Protein AF-A0A958IWY6-F1 (afdb_monomer_lite)

Foldseek 3Di:
DDPLCVVVVLVVVCVVPVALAAPAEDEDEEQACPCLVVCCVVVLDPDDVGQEDEPAGPRHDHVRVVVRSSSCSNRVNHRYYYYYCPDDPVSNVVSVVVSVD

Structure (mmCIF, N/CA/C/O backbone):
data_AF-A0A958IWY6-F1
#
_entry.id   AF-A0A958IWY6-F1
#
loop_
_atom_site.group_PDB
_atom_site.id
_atom_site.type_symbol
_atom_site.label_atom_id
_atom_site.label_alt_id
_atom_site.label_comp_id
_atom_site.label_asym_id
_atom_site.label_entity_id
_atom_site.label_seq_id
_atom_site.pdbx_PDB_ins_code
_atom_site.Cartn_x
_atom_site.Cartn_y
_atom_site.Cartn_z
_atom_site.occupancy
_atom_site.B_iso_or_equiv
_atom_site.auth_seq_id
_atom_site.auth_comp_id
_atom_site.auth_asym_id
_atom_site.auth_atom_id
_atom_site.pdbx_PDB_model_num
ATOM 1 N N . ASN A 1 1 ? -6.521 6.033 11.917 1.00 64.69 1 ASN A N 1
ATOM 2 C CA . ASN A 1 1 ? -7.908 6.211 11.432 1.00 64.69 1 ASN A CA 1
ATOM 3 C C . ASN A 1 1 ? -8.129 7.632 10.957 1.00 64.69 1 ASN A C 1
ATOM 5 O O . ASN A 1 1 ? -8.393 8.523 11.762 1.00 64.69 1 ASN A O 1
ATOM 9 N N . SER A 1 2 ? -8.015 7.821 9.650 1.00 84.69 2 SER A N 1
ATOM 10 C CA . SER A 1 2 ? -8.323 9.054 8.928 1.00 84.69 2 SER A CA 1
ATOM 11 C C . SER A 1 2 ? -9.805 9.443 8.974 1.00 84.69 2 SER A C 1
ATOM 13 O O . SER A 1 2 ? -10.694 8.652 9.289 1.00 84.69 2 SER A O 1
ATOM 15 N N . GLU A 1 3 ? -10.105 10.680 8.581 1.00 89.31 3 GLU A N 1
ATOM 16 C CA . GLU A 1 3 ? -11.465 11.204 8.413 1.00 89.31 3 GLU A CA 1
ATOM 17 C C . GLU A 1 3 ? -12.290 10.382 7.404 1.00 89.31 3 GLU A C 1
ATOM 19 O O . GLU A 1 3 ? -13.520 10.312 7.507 1.00 89.31 3 GLU A O 1
ATOM 24 N N . GLY A 1 4 ? -11.612 9.726 6.453 1.00 89.62 4 GLY A N 1
ATOM 25 C CA . GLY A 1 4 ? -12.208 8.804 5.486 1.00 89.62 4 GLY A CA 1
ATOM 26 C C . GLY A 1 4 ? -12.829 7.563 6.134 1.00 89.62 4 GLY A C 1
ATOM 27 O O . GLY A 1 4 ? -13.886 7.104 5.697 1.00 89.62 4 GLY A O 1
ATOM 28 N N . ASP A 1 5 ? -12.223 7.058 7.209 1.00 93.50 5 ASP A N 1
ATOM 29 C CA . ASP A 1 5 ? -12.727 5.916 7.976 1.00 93.50 5 ASP A CA 1
ATOM 30 C C . ASP A 1 5 ? -14.094 6.234 8.606 1.00 93.50 5 ASP A C 1
ATOM 32 O O . ASP A 1 5 ? -15.063 5.483 8.459 1.00 93.50 5 ASP A O 1
ATOM 36 N N . ALA A 1 6 ? -14.204 7.414 9.222 1.00 92.81 6 ALA A N 1
ATOM 37 C CA . ALA A 1 6 ? -15.421 7.865 9.888 1.00 92.81 6 ALA A CA 1
ATOM 38 C C . ALA A 1 6 ? -16.544 8.224 8.901 1.00 92.81 6 ALA A C 1
ATOM 40 O O . ALA A 1 6 ? -17.704 7.865 9.121 1.00 92.81 6 ALA A O 1
ATOM 41 N N . ILE A 1 7 ? -16.238 8.923 7.798 1.00 95.69 7 ILE A N 1
ATOM 42 C CA . ILE A 1 7 ? -17.279 9.359 6.851 1.00 95.69 7 ILE A CA 1
ATOM 43 C C . ILE A 1 7 ? -17.905 8.180 6.095 1.00 95.69 7 ILE A C 1
ATOM 45 O O . ILE A 1 7 ? -19.110 8.188 5.831 1.00 95.69 7 ILE A O 1
ATOM 49 N N . HIS 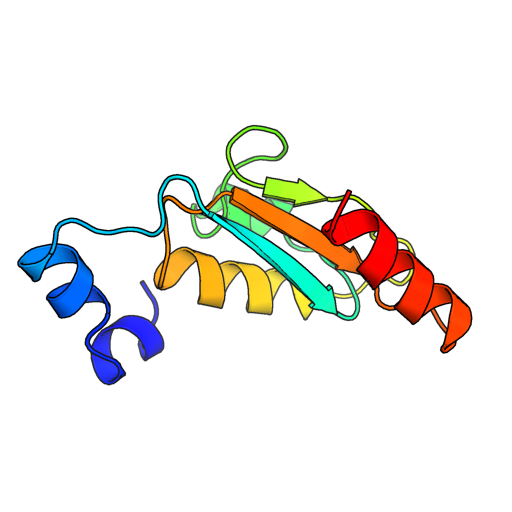A 1 8 ? -17.118 7.135 5.819 1.00 93.88 8 HIS A N 1
ATOM 50 C CA . HIS A 1 8 ? -17.606 5.876 5.252 1.00 93.88 8 HIS A CA 1
ATOM 51 C C . HIS A 1 8 ? -18.184 4.921 6.300 1.00 93.88 8 HIS A C 1
ATOM 53 O O . HIS A 1 8 ? -18.773 3.904 5.930 1.00 93.88 8 HIS A O 1
ATOM 59 N N . ARG A 1 9 ? -18.075 5.264 7.591 1.00 94.75 9 ARG A N 1
ATOM 60 C CA . ARG A 1 9 ? -18.517 4.442 8.726 1.00 94.75 9 ARG A CA 1
ATOM 61 C C . ARG A 1 9 ? -17.839 3.073 8.757 1.00 94.75 9 ARG A C 1
ATOM 63 O O . ARG A 1 9 ? -18.454 2.074 9.141 1.00 94.75 9 ARG A O 1
ATOM 70 N N . ALA A 1 10 ? -16.592 3.013 8.305 1.00 94.00 10 ALA A N 1
ATOM 71 C CA . ALA A 1 10 ? -15.820 1.782 8.304 1.00 94.00 10 ALA A CA 1
ATOM 72 C C . ALA A 1 10 ? -15.487 1.355 9.747 1.00 94.00 10 ALA A C 1
ATOM 74 O O . ALA A 1 10 ? -15.579 0.170 10.061 1.00 94.00 10 ALA A O 1
ATOM 75 N N . ASP A 1 11 ? -15.290 2.304 10.666 1.00 93.94 11 ASP A N 1
ATOM 76 C CA . ASP A 1 11 ? -15.238 2.073 12.117 1.00 93.94 11 ASP A CA 1
ATOM 77 C C . ASP A 1 11 ? -16.476 1.331 12.650 1.00 93.94 11 ASP A C 1
ATOM 79 O O . ASP A 1 11 ? -16.362 0.324 13.358 1.00 93.94 11 ASP A O 1
ATOM 83 N N . GLN A 1 12 ? -17.670 1.778 12.257 1.00 95.06 12 GLN A N 1
ATOM 84 C CA . GLN A 1 12 ? -18.929 1.155 12.656 1.00 95.06 12 GLN A CA 1
ATOM 85 C C . GLN A 1 12 ? -19.087 -0.228 12.028 1.00 95.06 12 GLN A C 1
ATOM 87 O O . GLN A 1 12 ? -19.544 -1.148 12.703 1.00 95.06 12 GLN A O 1
ATOM 92 N N . ALA A 1 13 ? -18.694 -0.399 10.763 1.00 94.12 13 ALA A N 1
ATOM 93 C CA . ALA A 1 13 ? -18.722 -1.696 10.098 1.00 94.12 13 ALA A CA 1
ATOM 94 C C . ALA A 1 13 ? -17.792 -2.700 10.797 1.00 94.12 13 ALA A C 1
ATOM 96 O O . ALA A 1 13 ? -18.222 -3.809 11.123 1.00 94.12 13 ALA A O 1
ATOM 97 N N . ARG A 1 14 ? -16.555 -2.298 11.116 1.00 95.38 14 ARG A N 1
ATOM 98 C CA . ARG A 1 14 ? -15.616 -3.131 11.879 1.00 95.38 14 ARG A CA 1
ATOM 99 C C . ARG A 1 14 ? -16.177 -3.481 13.256 1.00 95.38 14 ARG A C 1
ATOM 101 O O . ARG A 1 14 ? -16.141 -4.646 13.636 1.00 95.38 14 ARG A O 1
ATOM 108 N N . SER A 1 15 ? -16.773 -2.526 13.973 1.00 94.38 15 SER A N 1
ATOM 109 C CA . SER A 1 15 ? -17.386 -2.782 15.286 1.00 94.38 15 SER A CA 1
ATOM 110 C C . SER A 1 15 ? -18.609 -3.706 15.217 1.00 94.38 15 SER A C 1
ATOM 112 O O . SER A 1 15 ? -18.783 -4.549 16.096 1.00 94.38 15 SER A O 1
ATOM 114 N N . ALA A 1 16 ? -19.447 -3.570 14.187 1.00 96.69 16 ALA A N 1
ATOM 115 C CA . ALA A 1 16 ? -20.681 -4.338 14.042 1.00 96.69 16 ALA A CA 1
ATOM 116 C C . ALA A 1 16 ? -20.442 -5.782 13.579 1.00 96.69 16 ALA A C 1
ATOM 118 O O . ALA A 1 16 ? -21.162 -6.685 14.003 1.00 96.69 16 ALA A O 1
ATOM 119 N N . TYR A 1 17 ? -19.453 -5.997 12.708 1.00 94.44 17 TYR A N 1
ATOM 120 C CA . TYR A 1 17 ? -19.213 -7.296 12.074 1.00 94.44 17 TYR A CA 1
ATOM 121 C C . TYR A 1 17 ? -17.936 -7.991 12.552 1.00 94.44 17 TYR A C 1
ATOM 123 O O . TYR A 1 17 ? -17.762 -9.174 12.274 1.00 94.44 17 TYR A O 1
ATOM 131 N N . GLY A 1 18 ? -17.049 -7.288 13.263 1.00 91.56 18 GLY A N 1
ATOM 132 C CA . GLY A 1 18 ? -15.760 -7.821 13.708 1.00 91.56 18 GLY A CA 1
ATOM 133 C C . GLY A 1 18 ? -14.792 -8.118 12.560 1.00 91.56 18 GLY A C 1
ATOM 134 O O . GLY A 1 18 ? -13.922 -8.965 12.719 1.00 91.56 18 GLY A O 1
ATOM 135 N N . GLN A 1 19 ? -14.970 -7.476 11.401 1.00 91.38 19 GLN A N 1
ATOM 136 C CA . GLN A 1 19 ? -14.199 -7.756 10.188 1.00 91.38 19 GLN A CA 1
ATOM 137 C C . GLN A 1 19 ? -13.245 -6.608 9.865 1.00 91.38 19 GLN A C 1
ATOM 139 O O . GLN A 1 19 ? -13.692 -5.582 9.362 1.00 91.38 19 GLN A O 1
ATOM 144 N N . GLY A 1 20 ? -11.945 -6.790 10.105 1.00 93.06 20 GLY A N 1
ATOM 145 C CA . GLY A 1 20 ? -10.891 -5.843 9.716 1.00 93.06 20 GLY A CA 1
ATOM 146 C C . GLY A 1 20 ? -10.178 -6.182 8.403 1.00 93.06 20 GLY A C 1
ATOM 147 O O . GLY A 1 20 ? -9.165 -5.567 8.100 1.00 93.06 20 GLY A O 1
ATOM 148 N N . GLY A 1 21 ? -10.679 -7.150 7.625 1.00 95.25 21 GLY A N 1
ATOM 149 C CA . GLY A 1 21 ? -10.057 -7.588 6.364 1.00 95.25 21 GLY A CA 1
ATOM 150 C C . GLY A 1 21 ? -9.117 -8.793 6.490 1.00 95.25 21 GLY A C 1
ATOM 151 O O . GLY A 1 21 ? -8.497 -9.183 5.506 1.00 95.25 21 GLY A O 1
ATOM 152 N N . GLY A 1 22 ? -9.046 -9.413 7.671 1.00 96.19 22 GLY A N 1
ATOM 153 C CA . GLY A 1 22 ? -8.208 -10.586 7.918 1.00 96.19 22 GLY A CA 1
ATOM 154 C C . GLY A 1 22 ? -8.435 -11.721 6.916 1.00 96.19 22 GLY A C 1
ATOM 155 O O . GLY A 1 22 ? -9.570 -12.116 6.645 1.00 96.19 22 GLY A O 1
ATOM 156 N N . GLY A 1 23 ? -7.334 -12.261 6.388 1.00 95.19 23 GLY A N 1
ATOM 157 C CA . GLY A 1 23 ? -7.341 -13.342 5.397 1.00 95.19 23 GLY A CA 1
ATOM 158 C C . GLY A 1 23 ? -7.562 -12.889 3.951 1.00 95.19 23 GLY A C 1
ATOM 159 O O . GLY A 1 23 ? -7.701 -13.744 3.079 1.00 95.19 23 GLY A O 1
ATOM 160 N N . ILE A 1 24 ? -7.603 -11.578 3.698 1.00 96.12 24 ILE A N 1
ATOM 161 C CA . ILE A 1 24 ? -7.633 -10.990 2.359 1.00 96.12 24 ILE A CA 1
ATOM 162 C C . ILE A 1 24 ? -6.330 -10.230 2.124 1.00 96.12 24 ILE A C 1
ATOM 164 O O . ILE A 1 24 ? -5.935 -9.406 2.950 1.00 96.12 24 ILE A O 1
ATOM 168 N N . ASP A 1 25 ? -5.713 -10.479 0.972 1.00 97.06 25 ASP A N 1
ATOM 169 C CA . ASP A 1 25 ? -4.569 -9.713 0.490 1.00 97.06 25 ASP A CA 1
ATOM 170 C C . ASP A 1 25 ? -5.046 -8.602 -0.456 1.00 97.06 25 ASP A C 1
ATOM 172 O O . ASP A 1 25 ? -5.883 -8.822 -1.337 1.00 97.06 25 ASP A O 1
ATOM 176 N N . LEU A 1 26 ? -4.529 -7.391 -0.259 1.00 97.75 26 LEU A N 1
ATOM 177 C CA . LEU A 1 26 ? -4.844 -6.200 -1.040 1.00 97.75 26 LEU A CA 1
ATOM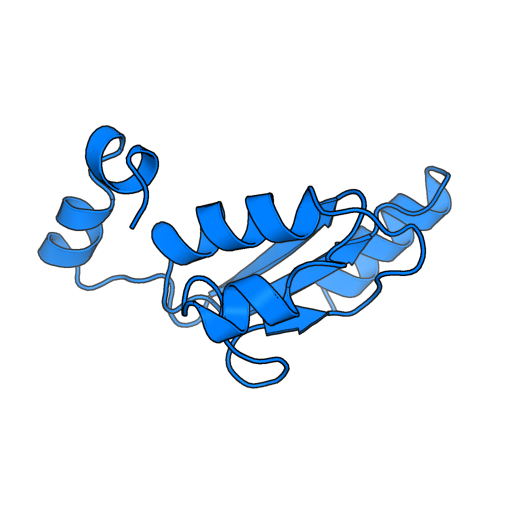 178 C C . LEU A 1 26 ? -3.572 -5.683 -1.714 1.00 97.75 26 LEU A C 1
ATOM 180 O O . LEU A 1 26 ? -2.634 -5.242 -1.051 1.00 97.75 26 LEU A O 1
ATOM 184 N N . GLY A 1 27 ? -3.564 -5.730 -3.046 1.00 98.12 27 GLY A N 1
ATOM 185 C CA . GLY A 1 27 ? -2.487 -5.205 -3.881 1.00 98.12 27 GLY A CA 1
ATOM 186 C C . GLY A 1 27 ? -2.723 -3.755 -4.298 1.00 98.12 27 GLY A C 1
ATOM 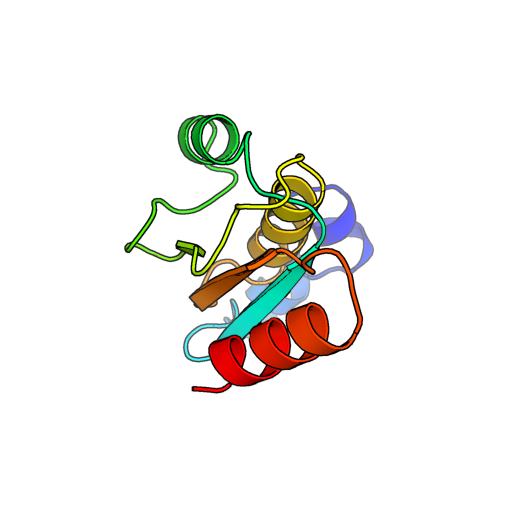187 O O . GLY A 1 27 ? -3.781 -3.419 -4.832 1.00 98.12 27 GLY A O 1
ATOM 188 N N . ILE A 1 28 ? -1.723 -2.905 -4.082 1.00 98.50 28 ILE A N 1
ATOM 189 C CA . ILE A 1 28 ? -1.708 -1.492 -4.453 1.00 98.50 28 ILE A CA 1
ATOM 190 C C . ILE A 1 28 ? -0.665 -1.299 -5.560 1.00 98.50 28 ILE A C 1
ATOM 192 O O . ILE A 1 28 ? 0.487 -1.711 -5.413 1.00 98.50 28 ILE A O 1
ATOM 196 N N . ILE A 1 29 ? -1.068 -0.641 -6.652 1.00 98.56 29 ILE A N 1
ATOM 197 C CA . ILE A 1 29 ? -0.168 -0.201 -7.724 1.00 98.56 29 ILE A CA 1
ATOM 198 C C . ILE A 1 29 ? -0.220 1.322 -7.819 1.00 98.56 29 ILE A C 1
ATOM 200 O O . ILE A 1 29 ? -1.294 1.876 -8.047 1.00 98.56 29 ILE A O 1
ATOM 204 N N . SER A 1 30 ? 0.923 1.988 -7.650 1.00 98.44 30 SER A N 1
ATOM 205 C CA . SER A 1 30 ? 1.049 3.452 -7.759 1.00 98.44 30 SER A CA 1
ATOM 206 C C . SER A 1 30 ? 2.486 3.865 -8.120 1.00 98.44 30 SER A C 1
ATOM 208 O O . SER A 1 30 ? 3.206 3.059 -8.705 1.00 98.44 30 SER A O 1
ATOM 210 N N . ASP A 1 31 ? 2.922 5.093 -7.830 1.00 98.06 31 ASP A N 1
ATOM 211 C CA . ASP A 1 31 ? 4.275 5.566 -8.155 1.00 98.06 31 ASP A CA 1
ATOM 212 C C . ASP A 1 31 ? 5.376 4.957 -7.261 1.00 98.06 31 ASP A C 1
ATOM 214 O O . ASP A 1 31 ? 6.317 4.342 -7.764 1.00 98.06 31 ASP A O 1
ATOM 218 N N . GLY A 1 32 ? 5.237 5.039 -5.941 1.00 98.56 32 GLY A N 1
ATOM 219 C CA . GLY A 1 32 ? 6.241 4.593 -4.993 1.00 98.56 32 GLY A CA 1
ATOM 220 C C . GLY A 1 32 ? 5.817 4.687 -3.531 1.00 98.56 32 GLY A C 1
ATOM 221 O O . GLY A 1 32 ? 4.736 5.153 -3.176 1.00 98.56 32 GLY A O 1
ATOM 222 N N . VAL A 1 33 ? 6.702 4.191 -2.674 1.00 98.75 33 VAL A N 1
ATOM 223 C CA . VAL A 1 33 ? 6.525 4.058 -1.227 1.00 98.75 33 VAL A CA 1
ATOM 224 C C . VAL A 1 33 ? 7.748 4.578 -0.458 1.00 98.75 33 VAL A C 1
ATOM 226 O O . VAL A 1 33 ? 8.187 3.962 0.518 1.00 98.75 33 VAL A O 1
ATOM 229 N N . ASP A 1 34 ? 8.364 5.669 -0.914 1.00 98.62 34 ASP A N 1
ATOM 230 C CA . ASP A 1 34 ? 9.641 6.169 -0.381 1.00 98.62 34 ASP A CA 1
ATOM 231 C C . ASP A 1 34 ? 9.534 6.606 1.088 1.00 98.62 34 ASP A C 1
ATOM 233 O O . ASP A 1 34 ? 10.450 6.363 1.880 1.00 98.62 34 ASP A O 1
ATOM 237 N N . ASN A 1 35 ? 8.389 7.154 1.495 1.00 98.06 35 ASN A N 1
ATOM 238 C CA . ASN A 1 35 ? 8.130 7.587 2.865 1.00 98.06 35 ASN A CA 1
ATOM 239 C C . ASN A 1 35 ? 7.489 6.515 3.776 1.00 98.06 35 ASN A C 1
ATOM 241 O O . ASN A 1 35 ? 7.138 6.815 4.920 1.00 98.06 35 ASN A O 1
ATOM 245 N N . ARG A 1 36 ? 7.375 5.248 3.339 1.00 98.31 36 ARG A N 1
ATOM 246 C CA . ARG A 1 36 ? 6.749 4.177 4.150 1.00 98.31 36 ARG A CA 1
ATOM 247 C C . ARG A 1 36 ? 7.400 3.968 5.514 1.00 98.31 36 ARG A C 1
ATOM 249 O O . ARG A 1 36 ? 6.720 3.616 6.467 1.00 98.31 36 ARG A O 1
ATOM 256 N N . ALA A 1 37 ? 8.705 4.213 5.630 1.00 98.38 37 ALA A N 1
ATOM 257 C CA . ALA A 1 37 ? 9.412 4.072 6.900 1.00 98.38 37 ALA A CA 1
ATOM 258 C C . ALA A 1 37 ? 8.915 5.085 7.948 1.00 98.38 37 ALA A C 1
ATOM 260 O O . ALA A 1 37 ? 8.839 4.761 9.132 1.00 98.38 37 ALA A O 1
ATOM 261 N N . SER A 1 38 ? 8.546 6.297 7.521 1.00 98.50 38 SER A N 1
ATOM 262 C CA . SER A 1 38 ? 7.954 7.305 8.406 1.00 98.50 38 SER A CA 1
ATOM 263 C C . SER A 1 38 ? 6.543 6.904 8.829 1.00 98.50 38 SER A C 1
ATOM 265 O O . SER A 1 38 ? 6.243 6.978 10.016 1.00 98.50 38 SER A O 1
ATOM 267 N N . ALA A 1 39 ? 5.728 6.416 7.889 1.00 98.38 39 ALA A N 1
ATOM 268 C CA . ALA A 1 39 ? 4.386 5.894 8.159 1.00 98.38 39 ALA A CA 1
ATOM 269 C C . ALA A 1 39 ? 4.417 4.697 9.128 1.00 98.38 39 ALA A C 1
ATOM 271 O O . ALA A 1 39 ? 3.613 4.578 10.048 1.00 98.38 39 ALA A O 1
ATOM 272 N N . GLN A 1 40 ? 5.416 3.825 8.989 1.00 98.50 40 GLN A N 1
ATOM 273 C CA . GLN A 1 40 ? 5.664 2.729 9.927 1.00 98.50 40 GLN A CA 1
ATOM 274 C C . GLN A 1 40 ? 6.074 3.238 11.312 1.00 98.50 40 GLN A C 1
ATOM 276 O O . GLN A 1 40 ? 5.645 2.696 12.329 1.00 98.50 40 GLN A O 1
ATOM 281 N N . ALA A 1 41 ? 6.889 4.293 11.374 1.00 98.19 41 ALA A N 1
ATOM 282 C CA . ALA A 1 41 ? 7.325 4.882 12.636 1.00 98.19 41 ALA A CA 1
ATOM 283 C C . ALA A 1 41 ? 6.192 5.610 13.383 1.00 98.19 41 ALA A C 1
ATOM 285 O O . ALA A 1 41 ? 6.207 5.630 14.616 1.00 98.19 41 ALA A O 1
ATOM 286 N N . SER A 1 42 ? 5.223 6.195 12.671 1.00 96.81 42 SER A N 1
ATOM 287 C CA . SER A 1 42 ? 4.012 6.782 13.264 1.00 96.81 42 SER A CA 1
ATOM 288 C C . SER A 1 42 ? 2.939 5.744 13.603 1.00 96.81 42 SER A C 1
ATOM 290 O O . SER A 1 42 ? 2.065 6.033 14.420 1.00 96.81 42 SER A O 1
ATOM 292 N N . GLY A 1 43 ? 3.042 4.532 13.050 1.00 95.56 43 GLY A N 1
ATOM 293 C CA . GLY A 1 43 ? 2.070 3.454 13.230 1.00 95.56 43 GLY A CA 1
ATOM 294 C C . GLY A 1 43 ? 0.908 3.495 12.236 1.00 95.56 43 GLY A C 1
ATOM 295 O O . GLY A 1 43 ? -0.073 2.786 12.441 1.00 95.56 43 GLY A O 1
ATOM 296 N N . ASP A 1 44 ? 1.020 4.296 11.175 1.00 97.06 44 ASP A N 1
ATOM 297 C CA . ASP A 1 44 ? 0.030 4.392 10.097 1.00 97.06 44 ASP A CA 1
ATOM 298 C C . ASP A 1 44 ? 0.163 3.243 9.084 1.00 97.06 44 ASP A C 1
ATOM 300 O O . ASP A 1 44 ? -0.779 2.950 8.350 1.00 97.06 44 ASP A O 1
ATOM 304 N N . LEU A 1 45 ? 1.312 2.553 9.066 1.00 98.19 45 LEU A N 1
ATOM 305 C CA . LEU A 1 45 ? 1.521 1.326 8.297 1.00 98.19 45 LEU A CA 1
ATOM 306 C C . LEU A 1 45 ? 2.199 0.221 9.117 1.00 98.19 45 LEU A C 1
ATOM 308 O O . LEU A 1 45 ? 3.041 0.503 9.974 1.00 98.19 45 LEU A O 1
ATOM 312 N N . PRO A 1 46 ? 1.910 -1.059 8.817 1.00 97.94 46 PRO A N 1
ATOM 313 C CA . PRO A 1 46 ? 2.639 -2.178 9.394 1.00 97.94 46 PRO A CA 1
ATOM 314 C C . PRO A 1 46 ? 4.068 -2.261 8.841 1.00 97.94 46 PRO A C 1
ATOM 316 O O . PRO A 1 46 ? 4.367 -1.818 7.728 1.00 97.94 46 PRO A O 1
ATOM 319 N N . ALA A 1 47 ? 4.960 -2.872 9.620 1.00 98.06 47 ALA A N 1
ATOM 320 C CA . ALA A 1 47 ? 6.337 -3.107 9.201 1.00 98.06 47 ALA A CA 1
ATOM 321 C C . ALA A 1 47 ? 6.419 -4.091 8.018 1.00 98.06 47 ALA A C 1
ATOM 323 O O . ALA A 1 47 ? 5.586 -4.993 7.872 1.00 98.06 47 ALA A O 1
ATOM 324 N N . ASP A 1 48 ? 7.473 -3.949 7.214 1.00 97.62 48 ASP A N 1
ATOM 325 C CA . ASP A 1 48 ? 7.764 -4.858 6.105 1.00 97.62 48 ASP A CA 1
ATOM 326 C C . ASP A 1 48 ? 7.891 -6.310 6.620 1.00 97.62 48 ASP A C 1
ATOM 328 O O . ASP A 1 48 ? 8.597 -6.592 7.591 1.00 97.62 48 ASP A O 1
ATOM 332 N N . GLY A 1 49 ? 7.179 -7.243 5.984 1.00 96.06 49 GLY A N 1
ATOM 333 C CA . GLY A 1 49 ? 7.095 -8.651 6.390 1.00 96.06 49 GLY A CA 1
ATOM 334 C C . GLY A 1 49 ? 6.176 -8.933 7.588 1.00 96.06 49 GLY A C 1
ATOM 335 O O . GLY A 1 49 ? 6.016 -10.092 7.965 1.00 96.06 49 GLY A O 1
ATOM 336 N N . ALA A 1 50 ? 5.555 -7.905 8.173 1.00 95.25 50 ALA A N 1
ATOM 337 C CA . ALA A 1 50 ? 4.636 -8.008 9.308 1.00 95.25 50 ALA A CA 1
ATOM 338 C C . ALA A 1 50 ? 3.279 -7.334 9.022 1.00 95.25 50 ALA A C 1
ATOM 340 O O . ALA A 1 50 ? 2.674 -6.744 9.914 1.00 95.25 50 ALA A O 1
ATOM 341 N N . GLY A 1 51 ? 2.821 -7.413 7.770 1.00 96.50 51 GLY A N 1
ATOM 342 C CA . GLY A 1 51 ? 1.547 -6.853 7.302 1.00 96.50 51 GLY A CA 1
ATOM 343 C C . GLY A 1 51 ? 1.671 -6.059 6.002 1.00 96.50 51 GLY A C 1
ATOM 344 O O . GLY A 1 51 ? 0.683 -5.924 5.291 1.00 96.50 51 GLY A O 1
ATOM 345 N N . LEU A 1 52 ? 2.879 -5.600 5.655 1.00 98.50 52 LEU A N 1
ATOM 346 C CA . LEU A 1 52 ? 3.193 -4.990 4.361 1.00 98.50 52 LEU A CA 1
ATOM 347 C C . LEU A 1 52 ? 4.273 -5.793 3.632 1.00 98.50 52 LEU A C 1
ATOM 349 O O . LEU A 1 52 ? 5.293 -6.153 4.216 1.00 98.50 52 LEU A O 1
ATOM 353 N N . THR A 1 53 ? 4.076 -6.029 2.340 1.00 98.56 53 THR A N 1
ATOM 354 C CA . THR A 1 53 ? 5.079 -6.595 1.437 1.00 98.56 53 THR A CA 1
ATOM 355 C C . THR A 1 53 ? 5.262 -5.677 0.232 1.00 98.56 53 THR A C 1
ATOM 357 O O . THR A 1 53 ? 4.345 -5.466 -0.557 1.00 98.56 53 THR A O 1
ATOM 360 N N . VAL A 1 54 ? 6.466 -5.130 0.064 1.00 98.31 54 VAL A N 1
ATOM 361 C CA . VAL A 1 54 ? 6.817 -4.284 -1.086 1.00 98.31 54 VAL A CA 1
ATOM 362 C C . VAL A 1 54 ? 7.536 -5.137 -2.126 1.00 98.31 54 VAL A C 1
ATOM 364 O O . VAL A 1 54 ? 8.671 -5.556 -1.911 1.00 98.31 54 VAL A O 1
ATOM 367 N N . LEU A 1 55 ? 6.874 -5.392 -3.253 1.00 98.31 55 LEU A N 1
ATOM 368 C CA . LEU A 1 55 ? 7.419 -6.177 -4.362 1.00 98.31 55 LEU A CA 1
ATOM 369 C C . LEU A 1 55 ? 8.327 -5.336 -5.266 1.00 98.31 55 LEU A C 1
ATOM 371 O O . LEU A 1 55 ? 9.333 -5.835 -5.766 1.00 98.31 55 LEU A O 1
ATOM 375 N N . SER A 1 56 ? 7.990 -4.059 -5.463 1.00 98.31 56 SER A N 1
ATOM 376 C CA . SER A 1 56 ? 8.796 -3.117 -6.242 1.00 98.31 56 SER A CA 1
ATOM 377 C C . SER A 1 56 ? 8.568 -1.676 -5.787 1.00 98.31 56 SER A C 1
ATOM 379 O O . SER A 1 56 ? 7.458 -1.316 -5.405 1.00 98.31 56 SER A O 1
ATOM 381 N N . ASN A 1 57 ? 9.630 -0.871 -5.830 1.00 98.25 57 ASN A N 1
ATOM 382 C CA . ASN A 1 57 ? 9.623 0.575 -5.581 1.00 98.25 57 ASN A CA 1
ATOM 383 C C . ASN A 1 57 ? 10.708 1.263 -6.434 1.00 98.25 57 ASN A C 1
ATOM 385 O O . ASN A 1 57 ? 11.548 2.006 -5.931 1.00 98.25 57 ASN A O 1
ATOM 389 N N . ALA A 1 58 ? 10.793 0.892 -7.710 1.00 97.88 58 ALA A N 1
ATOM 390 C CA . ALA A 1 58 ? 11.851 1.333 -8.613 1.00 97.88 58 ALA A CA 1
ATOM 391 C C . ALA A 1 58 ? 11.551 2.694 -9.255 1.00 97.88 58 ALA A C 1
ATOM 393 O O . ALA A 1 58 ? 12.483 3.438 -9.559 1.00 97.88 58 ALA A O 1
ATOM 394 N N . LEU A 1 59 ? 10.269 3.007 -9.476 1.00 97.31 59 LEU A N 1
ATOM 395 C CA . LEU A 1 59 ? 9.832 4.309 -9.983 1.00 97.31 59 LEU A CA 1
ATOM 396 C C . LEU A 1 59 ? 10.006 5.411 -8.921 1.00 97.31 59 LEU A C 1
ATOM 398 O O . LEU A 1 59 ? 10.528 6.477 -9.249 1.00 97.31 59 LEU A O 1
ATOM 402 N N . GLY A 1 60 ? 9.664 5.109 -7.665 1.00 94.69 60 GLY A N 1
ATOM 403 C CA . GLY A 1 60 ? 9.787 6.026 -6.528 1.00 94.69 60 GLY A CA 1
ATOM 404 C C . GLY A 1 60 ? 8.637 7.031 -6.446 1.00 94.69 60 GLY A C 1
ATOM 405 O O . GLY A 1 60 ? 7.798 7.110 -7.342 1.00 94.69 60 GLY A O 1
ATOM 406 N N . GLY A 1 61 ? 8.596 7.790 -5.354 1.00 98.12 61 GLY A N 1
ATOM 407 C CA . GLY A 1 61 ? 7.456 8.628 -4.981 1.00 98.12 61 GLY A CA 1
ATOM 408 C C . GLY A 1 61 ? 6.762 8.144 -3.710 1.00 98.12 61 GLY A C 1
ATOM 409 O O . GLY A 1 61 ? 7.228 7.218 -3.046 1.00 98.12 61 GLY A O 1
ATOM 410 N N . ASP A 1 62 ? 5.658 8.803 -3.365 1.00 98.06 62 ASP A N 1
ATOM 411 C CA . ASP A 1 62 ? 4.978 8.637 -2.074 1.00 98.06 62 ASP A CA 1
ATOM 412 C C . ASP A 1 62 ? 3.469 8.378 -2.196 1.00 98.06 62 ASP A C 1
ATOM 414 O O . ASP A 1 62 ? 2.813 8.138 -1.178 1.00 98.06 62 ASP A O 1
ATOM 418 N N . GLU A 1 63 ? 2.895 8.402 -3.405 1.00 98.44 63 GLU A N 1
ATOM 419 C CA . GLU A 1 63 ? 1.458 8.177 -3.599 1.00 98.44 63 GLU A CA 1
ATOM 420 C C . GLU A 1 63 ? 1.071 6.763 -3.155 1.00 98.44 63 GLU A C 1
ATOM 422 O O . GLU A 1 63 ? 0.033 6.571 -2.522 1.00 98.44 63 GLU A O 1
ATOM 427 N N . GLY A 1 64 ? 1.939 5.778 -3.388 1.00 98.62 64 GLY A N 1
ATOM 428 C CA . GLY A 1 64 ? 1.771 4.421 -2.875 1.00 98.62 64 GLY A CA 1
ATOM 429 C C . GLY A 1 64 ? 1.738 4.348 -1.349 1.00 98.62 64 GLY A C 1
ATOM 430 O O . GLY A 1 64 ? 0.905 3.622 -0.810 1.00 98.62 64 GLY A O 1
ATOM 431 N N . THR A 1 65 ? 2.572 5.124 -0.643 1.00 98.69 65 THR A N 1
ATOM 432 C CA . THR A 1 65 ? 2.522 5.200 0.833 1.00 98.69 65 THR A CA 1
ATOM 433 C C . THR A 1 65 ? 1.160 5.723 1.284 1.00 98.69 65 THR A C 1
ATOM 435 O O . THR A 1 65 ? 0.495 5.079 2.089 1.00 98.69 65 THR A O 1
ATOM 438 N N . ALA A 1 66 ? 0.703 6.835 0.703 1.00 98.12 66 ALA A N 1
ATOM 439 C CA . ALA A 1 66 ? -0.583 7.436 1.052 1.00 98.12 66 ALA A CA 1
ATOM 440 C C . ALA A 1 66 ? -1.769 6.504 0.738 1.00 98.12 66 ALA A C 1
ATOM 442 O O . ALA A 1 66 ? -2.715 6.394 1.518 1.00 98.12 66 ALA A O 1
ATOM 443 N N . MET A 1 67 ? -1.726 5.794 -0.392 1.00 98.38 67 MET A N 1
ATOM 444 C CA . MET A 1 67 ? -2.752 4.810 -0.743 1.00 98.38 67 MET A CA 1
ATOM 445 C C . MET A 1 67 ? -2.770 3.623 0.224 1.00 98.38 67 MET A C 1
ATOM 447 O O . MET A 1 67 ? -3.851 3.173 0.605 1.00 98.38 67 MET A O 1
ATOM 451 N N . LEU A 1 68 ? -1.600 3.125 0.634 1.00 98.56 68 LEU A N 1
ATOM 452 C CA . LEU A 1 68 ? -1.500 2.061 1.632 1.00 98.56 68 LEU A CA 1
ATOM 453 C C . LEU A 1 68 ? -2.102 2.497 2.973 1.00 98.56 68 LEU A C 1
ATOM 455 O O . LEU A 1 68 ? -2.843 1.716 3.561 1.00 98.56 68 LEU A O 1
ATOM 459 N N . GLU A 1 69 ? -1.835 3.723 3.433 1.00 98.00 69 GLU A N 1
ATOM 460 C CA . GLU A 1 69 ? -2.383 4.256 4.693 1.00 98.00 69 GLU A CA 1
ATOM 461 C C . GLU A 1 69 ? -3.916 4.301 4.657 1.00 98.00 69 GLU A C 1
ATOM 463 O O . GLU A 1 69 ? -4.575 3.826 5.583 1.00 98.00 69 GLU A O 1
ATOM 468 N N . ILE A 1 70 ? -4.501 4.780 3.549 1.00 97.00 70 ILE A N 1
ATOM 469 C CA . ILE A 1 70 ? -5.960 4.787 3.354 1.00 97.00 70 ILE A CA 1
ATOM 470 C C . ILE A 1 70 ? -6.519 3.365 3.455 1.00 97.00 70 ILE A C 1
ATOM 472 O O . ILE A 1 70 ? -7.521 3.134 4.131 1.00 97.00 70 ILE A O 1
ATOM 476 N N . VAL A 1 71 ? -5.898 2.399 2.776 1.00 97.12 71 VAL A N 1
ATOM 477 C CA . VAL A 1 71 ? -6.367 1.009 2.808 1.00 97.12 71 VAL A CA 1
ATOM 478 C C . VAL A 1 71 ? -6.216 0.414 4.209 1.00 97.12 71 VAL A C 1
ATOM 480 O O . VAL A 1 71 ? -7.150 -0.232 4.682 1.00 97.12 71 VAL A O 1
ATOM 483 N N . HIS A 1 72 ? -5.096 0.664 4.889 1.00 97.31 72 HIS A N 1
ATOM 484 C CA . HIS A 1 72 ? -4.829 0.151 6.232 1.00 97.31 72 HIS A CA 1
ATOM 485 C C . HIS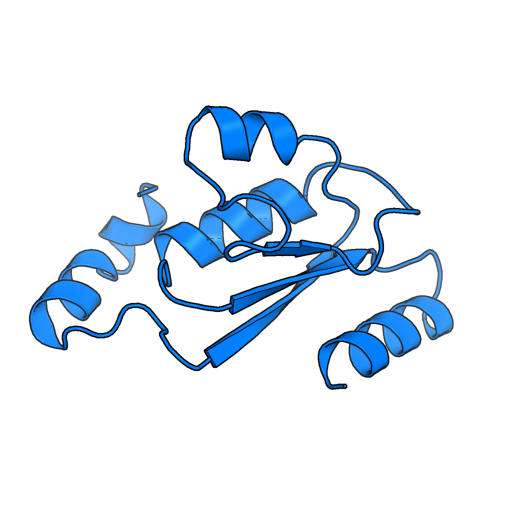 A 1 72 ? -5.810 0.702 7.272 1.00 97.31 72 HIS A C 1
ATOM 487 O O . HIS A 1 72 ? -6.340 -0.056 8.081 1.00 97.31 72 HIS A O 1
ATOM 493 N N . ASP A 1 73 ? -6.133 1.994 7.204 1.00 96.12 73 ASP A N 1
ATOM 494 C CA . ASP A 1 73 ? -7.139 2.617 8.067 1.00 96.12 73 ASP A CA 1
ATOM 495 C C . ASP A 1 73 ? -8.511 1.933 7.958 1.00 96.12 73 ASP A C 1
ATOM 497 O O . ASP A 1 73 ? -9.243 1.803 8.945 1.00 96.12 73 ASP A O 1
ATOM 501 N N . LEU A 1 74 ? -8.879 1.507 6.746 1.00 95.25 74 LEU A N 1
ATOM 502 C CA . LEU A 1 74 ? -10.169 0.882 6.467 1.00 95.25 74 LEU A CA 1
ATOM 503 C C . LEU A 1 74 ? -10.161 -0.619 6.795 1.00 95.25 74 LEU A C 1
ATOM 505 O O . LEU A 1 74 ? -11.134 -1.124 7.366 1.00 95.25 74 LEU A O 1
ATOM 509 N N . ALA A 1 75 ? -9.079 -1.315 6.451 1.00 96.19 75 ALA A N 1
ATOM 510 C CA . ALA A 1 75 ? -8.903 -2.758 6.576 1.00 96.19 75 ALA A CA 1
ATOM 511 C C . ALA A 1 75 ? -7.578 -3.089 7.299 1.00 96.19 75 ALA A C 1
ATOM 513 O O . ALA A 1 75 ? -6.625 -3.556 6.670 1.00 96.19 75 ALA A O 1
ATOM 514 N N . PRO A 1 76 ? -7.505 -2.861 8.623 1.00 96.25 76 PRO A N 1
ATOM 515 C CA . PRO A 1 76 ? -6.252 -2.943 9.376 1.00 96.25 76 PRO A CA 1
ATOM 516 C C . PRO A 1 76 ? -5.678 -4.360 9.500 1.00 96.25 76 PRO A C 1
ATOM 518 O O . PRO A 1 76 ? -4.486 -4.509 9.751 1.00 96.25 76 PRO A O 1
ATOM 521 N N . ASP A 1 77 ? -6.501 -5.394 9.305 1.00 96.81 77 ASP A N 1
ATOM 522 C CA . ASP A 1 77 ? -6.085 -6.796 9.416 1.00 96.81 77 ASP A CA 1
ATOM 523 C C . ASP A 1 77 ? -5.768 -7.433 8.047 1.00 96.81 77 ASP A C 1
ATOM 525 O O . ASP A 1 77 ? -5.447 -8.622 7.985 1.00 96.81 77 ASP A O 1
ATOM 529 N N . ALA A 1 78 ? -5.902 -6.686 6.944 1.00 97.88 78 ALA A N 1
ATOM 530 C CA . ALA A 1 78 ? -5.598 -7.178 5.601 1.00 97.88 78 ALA A CA 1
ATOM 531 C C . ALA A 1 78 ? -4.084 -7.315 5.369 1.00 97.88 78 ALA A C 1
ATOM 533 O O . ALA A 1 78 ? -3.285 -6.536 5.893 1.00 97.88 78 ALA A O 1
ATOM 534 N N . GLY A 1 79 ? -3.687 -8.278 4.535 1.00 98.12 79 GLY A N 1
ATOM 535 C CA . GLY A 1 79 ? -2.321 -8.353 4.021 1.00 98.12 79 GLY A CA 1
ATOM 536 C C . GLY A 1 79 ? -2.118 -7.289 2.948 1.00 98.12 79 GLY A C 1
ATOM 537 O O . GLY A 1 79 ? -2.824 -7.286 1.944 1.00 98.12 79 GLY A O 1
ATOM 538 N N . LEU A 1 80 ? -1.181 -6.363 3.140 1.00 98.62 80 LEU A N 1
ATOM 539 C CA . LEU A 1 80 ? -0.930 -5.291 2.179 1.00 98.62 80 LEU A CA 1
ATOM 540 C C . LEU A 1 80 ? 0.249 -5.633 1.278 1.00 98.62 80 LEU A C 1
ATOM 542 O O . LEU A 1 80 ? 1.322 -6.018 1.747 1.00 98.62 80 LEU A O 1
ATOM 546 N N . PHE A 1 81 ? 0.066 -5.424 -0.021 1.00 98.69 81 PHE A N 1
ATOM 547 C CA . PHE A 1 81 ? 1.103 -5.604 -1.026 1.00 98.69 81 PHE A CA 1
ATOM 548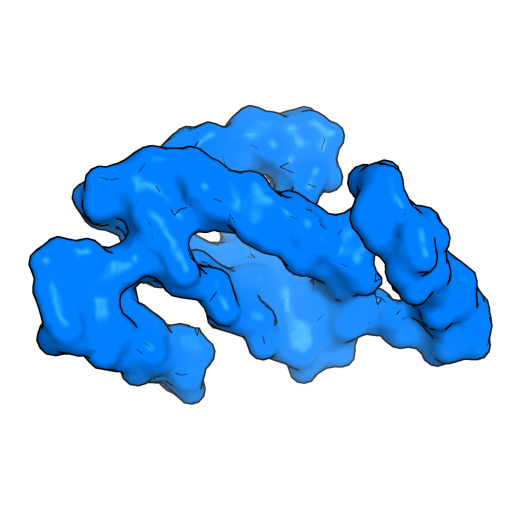 C C . PHE A 1 81 ? 1.231 -4.348 -1.876 1.00 98.69 81 PHE A C 1
ATOM 550 O O . PHE A 1 81 ? 0.231 -3.756 -2.273 1.00 98.69 81 PHE A O 1
ATOM 557 N N . PHE A 1 82 ? 2.461 -3.951 -2.190 1.00 98.75 82 PHE A N 1
ATOM 558 C CA . PHE A 1 82 ? 2.727 -2.818 -3.071 1.00 98.75 82 PHE A CA 1
ATOM 559 C C . PHE A 1 82 ? 3.633 -3.203 -4.233 1.00 98.75 82 PHE A C 1
ATOM 561 O O . PHE A 1 82 ? 4.609 -3.939 -4.062 1.00 98.75 82 PHE A O 1
ATOM 568 N N . HIS A 1 83 ? 3.349 -2.634 -5.399 1.00 98.75 83 HIS A N 1
ATOM 569 C CA . HIS A 1 83 ? 4.233 -2.650 -6.553 1.00 98.75 83 HIS A CA 1
ATOM 570 C C . HIS A 1 83 ? 4.145 -1.302 -7.278 1.00 98.75 83 HIS A C 1
ATOM 572 O O . HIS A 1 83 ? 3.048 -0.808 -7.516 1.00 98.75 83 HIS A O 1
ATOM 578 N N . ASP A 1 84 ? 5.265 -0.702 -7.682 1.00 98.50 84 ASP A N 1
ATOM 579 C CA . ASP A 1 84 ? 5.186 0.494 -8.527 1.00 98.50 84 ASP A CA 1
ATOM 580 C C . ASP A 1 84 ? 4.618 0.189 -9.927 1.00 98.50 84 ASP A C 1
ATOM 582 O O . ASP A 1 84 ? 4.728 -0.924 -10.442 1.00 98.50 84 ASP A O 1
ATOM 586 N N . ALA A 1 85 ? 4.006 1.178 -10.572 1.00 98.25 85 ALA A N 1
ATOM 587 C CA . ALA A 1 85 ? 3.361 1.032 -11.877 1.00 98.25 85 ALA A CA 1
ATOM 588 C C . ALA A 1 85 ? 4.350 0.803 -13.037 1.00 98.25 85 ALA A C 1
ATOM 590 O O . ALA A 1 85 ? 3.939 0.461 -14.153 1.00 98.25 85 ALA A O 1
ATOM 591 N N . GLY A 1 86 ? 5.647 1.021 -12.806 1.00 97.38 86 GLY A N 1
ATOM 592 C CA . GLY A 1 86 ? 6.647 1.145 -13.853 1.00 97.38 86 GLY A CA 1
ATOM 593 C C . GLY A 1 86 ? 6.359 2.297 -14.824 1.00 97.38 86 GLY A C 1
ATOM 594 O O . GLY A 1 86 ? 5.548 3.186 -14.581 1.00 97.38 86 GLY A O 1
ATOM 595 N N . THR A 1 87 ? 7.056 2.307 -15.961 1.00 97.12 87 THR A N 1
ATOM 596 C CA . THR A 1 87 ? 7.044 3.447 -16.904 1.00 97.12 87 THR A CA 1
ATOM 597 C C . THR A 1 87 ? 6.267 3.189 -18.194 1.00 97.12 87 THR A C 1
ATOM 599 O O . THR A 1 87 ? 6.242 4.035 -19.088 1.00 97.12 87 THR A O 1
ATOM 602 N N . ASN A 1 88 ? 5.661 2.009 -18.342 1.00 97.56 88 ASN A N 1
ATOM 603 C CA . ASN A 1 88 ? 4.902 1.628 -19.530 1.00 97.56 88 ASN A CA 1
ATOM 604 C C . ASN A 1 88 ? 3.881 0.522 -19.216 1.00 97.56 88 ASN A C 1
ATOM 606 O O . ASN A 1 88 ? 3.910 -0.089 -18.152 1.00 97.56 88 ASN A O 1
ATOM 610 N N . ILE A 1 89 ? 3.006 0.233 -20.182 1.00 97.88 89 ILE A N 1
ATOM 611 C CA . ILE A 1 89 ? 1.922 -0.747 -20.024 1.00 97.88 89 ILE A CA 1
ATOM 612 C C . ILE A 1 89 ? 2.411 -2.177 -19.748 1.00 97.88 89 ILE A C 1
ATOM 614 O O . ILE A 1 89 ? 1.737 -2.917 -19.043 1.00 97.88 89 ILE A O 1
ATOM 618 N N . ILE A 1 90 ? 3.581 -2.564 -20.270 1.00 98.19 90 ILE A N 1
ATOM 619 C CA . ILE A 1 90 ? 4.153 -3.894 -20.022 1.00 98.19 90 ILE A CA 1
ATOM 620 C C . ILE A 1 90 ? 4.584 -3.991 -18.557 1.00 98.19 90 ILE A C 1
ATOM 622 O O . ILE A 1 90 ? 4.272 -4.973 -17.899 1.00 98.19 90 ILE A O 1
ATOM 626 N N . ALA A 1 91 ? 5.246 -2.957 -18.032 1.00 98.00 91 ALA A N 1
ATOM 627 C CA . ALA A 1 91 ? 5.632 -2.907 -16.625 1.00 98.00 91 ALA A CA 1
ATOM 628 C C . ALA A 1 91 ? 4.408 -2.890 -15.693 1.00 98.00 91 ALA A C 1
ATOM 630 O O . ALA A 1 91 ? 4.391 -3.619 -14.705 1.00 98.00 91 ALA A O 1
ATOM 631 N N . PHE A 1 92 ? 3.358 -2.146 -16.052 1.00 98.31 92 PHE A N 1
ATOM 632 C CA . PHE A 1 92 ? 2.101 -2.151 -15.302 1.00 98.31 92 PHE A CA 1
ATOM 633 C C . PHE A 1 92 ? 1.439 -3.536 -15.298 1.00 98.31 92 PHE A C 1
ATOM 635 O O . PHE A 1 92 ? 0.929 -3.981 -14.274 1.00 98.31 92 PHE A O 1
ATOM 642 N N . GLN A 1 93 ? 1.481 -4.259 -16.422 1.00 98.38 93 GLN A N 1
ATOM 643 C CA . GLN A 1 93 ? 0.976 -5.629 -16.478 1.00 98.38 93 GLN A CA 1
ATOM 644 C C . GLN A 1 93 ? 1.810 -6.591 -15.620 1.00 98.38 93 GLN A C 1
ATOM 646 O O . GLN A 1 93 ? 1.232 -7.398 -14.901 1.00 98.38 93 GLN A O 1
ATOM 651 N N . THR A 1 94 ? 3.139 -6.450 -15.605 1.00 98.19 94 THR A N 1
ATOM 652 C CA . THR A 1 94 ? 4.002 -7.196 -14.675 1.00 98.19 94 THR A CA 1
ATOM 653 C C . THR A 1 94 ? 3.628 -6.933 -13.215 1.00 98.19 94 THR A C 1
ATOM 655 O O . THR A 1 94 ? 3.619 -7.864 -12.415 1.00 98.19 94 THR A O 1
ATOM 658 N N . ALA A 1 95 ? 3.291 -5.688 -12.858 1.00 98.25 95 ALA A N 1
ATOM 659 C CA . ALA A 1 95 ? 2.838 -5.351 -11.509 1.00 98.25 95 ALA A CA 1
ATOM 660 C C . ALA A 1 95 ? 1.544 -6.099 -11.138 1.00 98.25 95 ALA A C 1
ATOM 662 O O . ALA A 1 95 ? 1.454 -6.651 -10.044 1.00 98.25 95 ALA A O 1
ATOM 663 N N . ILE A 1 96 ? 0.576 -6.175 -12.061 1.00 98.12 96 ILE A N 1
ATOM 664 C CA . ILE A 1 96 ? -0.652 -6.968 -11.878 1.00 98.12 96 ILE A CA 1
ATOM 665 C C . ILE A 1 96 ? -0.314 -8.447 -11.677 1.00 98.12 96 ILE A C 1
ATOM 667 O O . ILE A 1 96 ? -0.777 -9.044 -10.709 1.00 98.12 96 ILE A O 1
ATOM 671 N N . ASP A 1 97 ? 0.495 -9.031 -12.563 1.00 98.12 97 ASP A N 1
ATOM 672 C CA . ASP A 1 97 ? 0.832 -10.457 -12.508 1.00 98.12 97 ASP A CA 1
ATOM 673 C C . ASP A 1 97 ? 1.539 -10.817 -11.189 1.00 98.12 97 ASP A C 1
ATOM 675 O O . ASP A 1 97 ? 1.220 -11.833 -10.573 1.00 98.12 97 ASP A O 1
ATOM 679 N N . ASN A 1 98 ? 2.443 -9.955 -10.713 1.00 98.00 98 ASN A N 1
ATOM 680 C CA . ASN A 1 98 ? 3.162 -10.144 -9.452 1.00 98.00 98 ASN A CA 1
ATOM 681 C C . ASN A 1 98 ? 2.253 -10.067 -8.215 1.00 98.00 98 ASN A C 1
ATOM 683 O O . ASN A 1 98 ? 2.543 -10.719 -7.217 1.00 98.00 98 ASN A O 1
ATOM 687 N N . LEU A 1 99 ? 1.180 -9.271 -8.257 1.00 96.75 99 LEU A N 1
ATOM 688 C CA . LEU A 1 99 ? 0.253 -9.098 -7.131 1.00 96.75 99 LEU A CA 1
ATOM 689 C C . LEU A 1 99 ? -0.816 -10.197 -7.038 1.00 96.75 99 LEU A C 1
ATOM 691 O O . LEU A 1 99 ? -1.512 -10.279 -6.030 1.00 96.75 99 LEU A O 1
ATOM 695 N N . VAL A 1 100 ? -0.971 -11.019 -8.078 1.00 91.94 100 VAL A N 1
ATOM 696 C CA . VAL A 1 100 ? -1.918 -12.151 -8.110 1.00 91.94 100 VAL A CA 1
ATOM 697 C C . VAL A 1 100 ? -1.227 -13.487 -7.779 1.00 91.94 100 VAL A C 1
ATOM 699 O O . VAL A 1 100 ? -1.906 -14.502 -7.613 1.00 91.94 100 VAL A O 1
ATOM 702 N N . ALA A 1 101 ? 0.108 -13.494 -7.720 1.00 69.19 101 ALA A N 1
ATOM 703 C CA . ALA A 1 101 ? 0.943 -14.690 -7.600 1.00 69.19 101 ALA A CA 1
ATOM 704 C C . ALA A 1 101 ? 1.008 -15.288 -6.186 1.00 69.19 101 ALA A C 1
ATOM 706 O O . ALA A 1 101 ? 0.963 -14.525 -5.198 1.00 69.19 101 ALA A O 1
#

pLDDT: mean 96.15, std 4.8, range [64.69, 98.75]

Secondary structure (DSSP, 8-state):
--HHHHHTTHHHHHHHH--S-TT-EEEEEES--TTHHHHHHHTSSPPBTTTEEES--SS--SHHHHHHHHHHHH-TTSEEEEEE--SSHHHHHHHHHHHH-

Radius of gyration: 13.82 Å; chains: 1; bounding box: 32×26×35 Å

Sequence (101 aa):
NSEGDAIHRADQARSAYGQGGGGIDLGIISDGVDNRASAQASGDLPADGAGLTVLSNALGGDEGTAMLEIVHDLAPDAGLFFHDAGTNIIAFQTAIDNLVA

=== Feature glossary ===
The record interleaves many kinds of information about one protein. Here is each kind framed as the question it answers.

Q: What are the backbone torsion angles?
A: φ (phi) and ψ (psi) are the two rotatable backbone dihedrals per residue: φ is the C(i-1)–N–Cα–C torsion, ψ is the N–Cα–C–N(i+1) torsion, both in degrees on (−180°, 180°]. α-helical residues cluster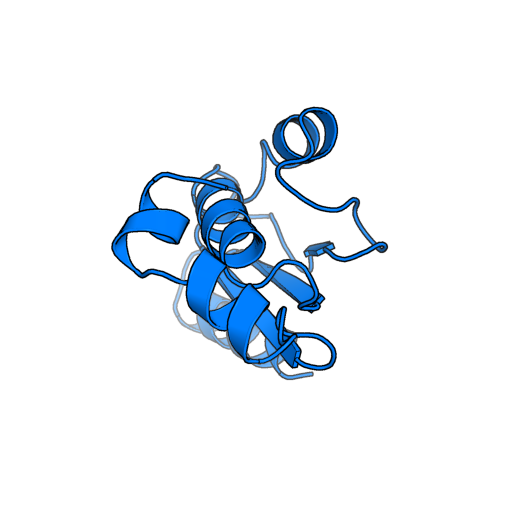 near (−60°, −45°); β-strand residues near (−120°, +130°). A Ramachandran plot is simply a scatter of (φ, ψ) for every residue.

Q: What is the amino-acid chain?
A: This is the polypeptide sequence — one letter per residue, N-terminus first. Length ranges from a few dozen residues for small domains to over a thousand for large multi-domain proteins.

Q: How mobile is each atom in the crystal?
A: For experimental (PDB) structures, the B-factor (temperature factor) quantifies the positional spread of each atom in the crystal — a combination of thermal vibration and static disorder — in units of Å². High B-factors mark flexible loops or poorly resolved regions; low B-factors mark the rigid, well-ordered core.

Q: Are the domains correctly placed relative to each other?
A: Predicted Aligned Error (PAE) is an AlphaFold confidence matrix: entry (i, j) is the expected error in the position of residue j, in ångströms, when the prediction is superimposed on the true structure at residue i. Low PAE within a block of residues means that block is internally rigid and well-predicted; high PAE between two blocks means their relative placement is uncertain even if each block individually is confident.

Q: How confident is the AlphaFold model at each residue?
A: pLDDT is the predicted lDDT-Cα score: AlphaFold's confidence that the local environment of each residue (all inter-atomic distances within 15 Å) is correctly placed. It is a per-residue number between 0 and 100, with higher meaning more reliable.

Q: What family and function is it annotated with?
A: Functional annotations link the protein to curated databases. InterPro entries identify conserved domains and families by matching the sequence against member-database signatures (Pfam, PROSITE, CDD, …). Gene Ontology (GO) terms describe molecular function, biological process, and cellular component in a controlled vocabulary. CATH places the structure in a hierarchical fold classification (Class/Architecture/Topology/Homologous-superfamily). The organism is the source species.

Q: How big and how compact is the whole molecule?
A: Three whole-structure scalars: the radius of gyration (RMS distance of Cα from centroid, in Å), the count of Cα–Cα contacts (pairs closer than 8 Å and separated by more than four residues in sequence — i.e. tertiary, not local, contacts), and the bounding-box dimensions. Together they distinguish compact globular folds from extended fibres or disordered chains.

Q: What known structures does this most resemble?
A: The Foldseek neighbor list gives the closest experimentally determined structures in the PDB, ranked by structural alignment. TM-score near 1 means near-identical fold; near 0.3 means only rough topology match. This is how one finds what a novel AlphaFold prediction most resembles in the solved-structure universe.

Q: Which residues are buried vs exposed?
A: SASA measures how much of the protein is reachable by solvent. It is computed by rolling a water-sized probe over the atomic surface and summing the exposed area (Å²). Per-residue SASA distinguishes core (buried, low SASA) from surface (exposed, high SASA) residues; total SASA is a whole-molecule size measure.

Q: Which residues are in helices, strands, or loops?
A: Eight-state secondary structure (DSSP): H is the canonical α-helix, G the tighter 3₁₀-helix, I the wider π-helix; E/B are β-structure, T and S are turns and bends, and '-' is everything else. DSSP derives these from the pattern of main-chain N–H···O=C hydrogen bonds, not from the sequence.

Q: Where is each backbone atom in 3D?
A: Structure coordinates are given as an mmCIF _atom_site loop: one row per atom with element, residue name, chain id, sequence number, and x/y/z position in Å. Only the four main-chain atoms per residue are included here; side chains are omitted to keep the record compact.

Q: What if only a Cα trace is available?
A: Three-state secondary structure (P-SEA) collapses the eight DSSP classes into helix (a), strand (b), and coil (c). P-SEA assigns these from Cα geometry alone — distances and angles — without requiring backbone oxygens, so it works on any Cα trace.

Q: What do the rendered images show?
A: The six renders are orthographic views along the three Cartesian axes in both directions. Representation (cartoon, sticks, or surface) and color scheme (sequence-rainbow or by-chain) vary across proteins so the training set covers all the common visualization conventions.

Q: What does the local fold look like, residue by residue?
A: Foldseek's 3Di representation compresses backbone geometry into a per-residue letter drawn from a learned twenty-state alphabet. It captures the tertiary interaction pattern around each residue — which residues are packed against it in space, regardless of where they are in sequence.

Q: What do the diagnostic plots show?
A: The contact map is a binary N×N matrix image: pixel (i, j) is dark where Cα_i and Cα_j are within 8 Å and |i−j|>4. Because the |i−j|>4 filter removes local helical contacts, off-diagonal stripes parallel to the main diagonal indicate parallel β-sheets; stripes perpendicular to it indicate antiparallel β-sheets. The Ramachandran plot scatters every residue's (φ, ψ) pair against the sterically allowed regions. The PAE heatmap renders the predicted-aligned-error matrix.